Protein AF-A0A350VVY3-F1 (afdb_monomer)

Radius of gyration: 27.16 Å; Cα contacts (8 Å, |Δi|>4): 15; chains: 1; bounding box: 47×68×64 Å

Mean predicted aligned error: 19.39 Å

Structure (mmCIF, N/CA/C/O backbone):
data_AF-A0A350VVY3-F1
#
_entry.id   AF-A0A350VVY3-F1
#
loop_
_atom_site.group_PDB
_atom_site.id
_atom_site.type_symbol
_atom_site.label_atom_id
_atom_site.label_alt_id
_atom_site.label_comp_id
_atom_site.label_asym_id
_atom_site.label_entity_id
_atom_site.label_seq_id
_atom_site.pdbx_PDB_ins_code
_atom_site.Cartn_x
_atom_site.Cartn_y
_atom_site.Cartn_z
_atom_site.occupancy
_atom_site.B_iso_or_equiv
_atom_site.auth_seq_id
_atom_site.auth_comp_id
_atom_site.auth_asym_id
_atom_site.auth_atom_id
_atom_site.pdbx_PDB_model_num
ATOM 1 N N . MET A 1 1 ? 23.552 7.353 -33.504 1.00 59.16 1 MET A N 1
ATOM 2 C CA . MET A 1 1 ? 23.502 5.881 -33.344 1.00 59.16 1 MET A CA 1
ATOM 3 C C . MET A 1 1 ? 23.038 5.450 -31.947 1.00 59.16 1 MET A C 1
ATOM 5 O O . MET A 1 1 ? 22.241 4.534 -31.870 1.00 59.16 1 MET A O 1
ATOM 9 N N . ILE A 1 2 ? 23.430 6.143 -30.868 1.00 63.47 2 ILE A N 1
ATOM 10 C CA . ILE A 1 2 ? 23.087 5.789 -29.468 1.00 63.47 2 ILE A CA 1
ATOM 11 C C . ILE A 1 2 ? 21.570 5.867 -29.160 1.00 63.47 2 ILE A C 1
ATOM 13 O O . ILE A 1 2 ? 21.043 5.055 -28.408 1.00 63.47 2 ILE A O 1
ATOM 17 N N . ILE A 1 3 ? 20.842 6.795 -29.789 1.00 66.25 3 ILE A N 1
ATOM 18 C CA . ILE A 1 3 ? 19.415 7.047 -29.502 1.00 66.25 3 ILE A CA 1
ATOM 19 C C . ILE A 1 3 ? 18.493 5.942 -30.068 1.00 66.25 3 ILE A C 1
ATOM 21 O O . ILE A 1 3 ? 17.493 5.602 -29.442 1.00 66.25 3 ILE A O 1
ATOM 25 N N . CYS A 1 4 ? 18.842 5.330 -31.210 1.00 62.25 4 CYS A N 1
ATOM 26 C CA . CYS A 1 4 ? 18.047 4.239 -31.803 1.00 62.25 4 CYS A CA 1
ATOM 27 C C . CYS A 1 4 ? 18.143 2.916 -31.021 1.00 62.25 4 CYS A C 1
ATOM 29 O O . CYS A 1 4 ? 17.204 2.122 -31.053 1.00 62.25 4 CYS A O 1
ATOM 31 N N . SER A 1 5 ? 19.248 2.669 -30.311 1.00 65.12 5 SER A N 1
ATOM 32 C CA . SER A 1 5 ? 19.354 1.496 -29.433 1.00 65.12 5 SER A CA 1
ATOM 33 C C . SER A 1 5 ? 18.529 1.689 -28.161 1.00 65.12 5 SER A C 1
ATOM 35 O O . SER A 1 5 ? 17.738 0.818 -27.821 1.00 65.12 5 SER A O 1
ATOM 37 N N . ALA A 1 6 ? 18.597 2.872 -27.539 1.00 63.62 6 ALA A N 1
ATOM 38 C CA . ALA A 1 6 ? 17.863 3.161 -26.306 1.00 63.62 6 ALA A CA 1
ATOM 39 C C . ALA A 1 6 ? 16.334 3.053 -26.461 1.00 63.62 6 ALA A C 1
ATOM 41 O O . ALA A 1 6 ? 15.666 2.563 -25.557 1.00 63.62 6 ALA A O 1
ATOM 42 N N . ILE A 1 7 ? 15.770 3.470 -27.604 1.00 67.56 7 ILE A N 1
ATOM 43 C CA . ILE A 1 7 ? 14.325 3.323 -27.857 1.00 67.56 7 ILE A CA 1
ATOM 44 C C . ILE A 1 7 ? 13.917 1.852 -28.034 1.00 67.56 7 ILE A C 1
ATOM 46 O O . ILE A 1 7 ? 12.833 1.461 -27.604 1.00 67.56 7 ILE A O 1
ATOM 50 N N . SER A 1 8 ? 14.796 1.030 -28.616 1.00 71.19 8 SER A N 1
ATOM 51 C CA . SER A 1 8 ? 14.557 -0.406 -28.796 1.00 71.19 8 SER A CA 1
ATOM 52 C C . SER A 1 8 ? 14.617 -1.138 -27.452 1.00 71.19 8 SER A C 1
ATOM 54 O O . SER A 1 8 ? 13.720 -1.917 -27.138 1.00 71.19 8 SER A O 1
ATOM 56 N N . ASP A 1 9 ? 15.604 -0.808 -26.617 1.00 70.25 9 ASP A N 1
ATOM 57 C CA . ASP A 1 9 ? 15.760 -1.376 -25.274 1.00 70.25 9 ASP A CA 1
ATOM 58 C C . ASP A 1 9 ? 14.635 -0.924 -24.323 1.00 70.25 9 ASP A C 1
ATOM 60 O O . ASP A 1 9 ? 14.101 -1.719 -23.549 1.00 70.25 9 ASP A O 1
ATOM 64 N N . ALA A 1 10 ? 14.201 0.339 -24.415 1.00 74.56 10 ALA A N 1
ATOM 65 C CA . ALA A 1 10 ? 13.083 0.857 -23.625 1.00 74.56 10 ALA A CA 1
ATOM 66 C C . ALA A 1 10 ? 11.735 0.235 -24.031 1.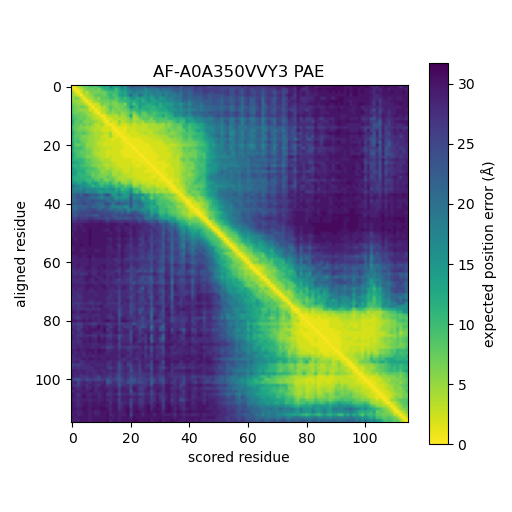00 74.56 10 ALA A C 1
ATOM 68 O O . ALA A 1 10 ? 10.898 -0.037 -23.169 1.00 74.56 10 ALA A O 1
ATOM 69 N N . GLY A 1 11 ? 11.527 -0.023 -25.327 1.00 79.31 11 GLY A N 1
ATOM 70 C CA . GLY A 1 11 ? 10.319 -0.678 -25.832 1.00 79.31 11 GLY A CA 1
ATOM 71 C C . GLY A 1 11 ? 10.165 -2.122 -25.348 1.00 79.31 11 GLY A C 1
ATOM 72 O O . GLY A 1 11 ? 9.050 -2.585 -25.120 1.00 79.31 11 GLY A O 1
ATOM 73 N N . ILE A 1 12 ? 11.272 -2.831 -25.124 1.00 81.50 12 ILE A N 1
ATOM 74 C CA . ILE A 1 12 ? 11.239 -4.212 -24.629 1.00 81.50 12 ILE A CA 1
ATOM 75 C C . ILE A 1 12 ? 10.741 -4.259 -23.177 1.00 81.50 12 ILE A C 1
ATOM 77 O O . ILE A 1 12 ? 9.879 -5.074 -22.850 1.00 81.50 12 ILE A O 1
ATOM 81 N N . ASN A 1 13 ? 11.196 -3.345 -22.318 1.00 84.25 13 ASN A N 1
ATOM 82 C CA . ASN A 1 13 ? 10.787 -3.322 -20.910 1.00 84.25 13 ASN A CA 1
ATOM 83 C C . ASN A 1 13 ? 9.295 -3.000 -20.726 1.00 84.25 13 ASN A C 1
ATOM 85 O O . ASN A 1 13 ? 8.646 -3.582 -19.858 1.00 84.25 13 ASN A O 1
ATOM 89 N N . THR A 1 14 ? 8.716 -2.131 -21.561 1.00 86.25 14 THR A N 1
ATOM 90 C CA . THR A 1 14 ? 7.278 -1.815 -21.482 1.00 86.25 14 THR A CA 1
ATOM 91 C C . THR A 1 14 ? 6.411 -2.991 -21.921 1.00 86.25 14 THR A C 1
ATOM 93 O O . THR A 1 14 ? 5.412 -3.287 -21.265 1.00 86.25 14 THR A O 1
ATOM 96 N N . VAL A 1 15 ? 6.813 -3.711 -22.972 1.00 89.75 15 VAL A N 1
ATOM 97 C CA . VAL A 1 15 ? 6.120 -4.924 -23.429 1.00 89.75 15 VAL A CA 1
ATOM 98 C C . VAL A 1 15 ? 6.204 -6.030 -22.378 1.00 89.75 15 VAL A C 1
ATOM 100 O O . VAL A 1 15 ? 5.206 -6.705 -22.135 1.00 89.75 15 VAL A O 1
ATOM 103 N N . ILE A 1 16 ? 7.348 -6.182 -21.701 1.00 90.19 16 ILE A N 1
ATOM 104 C CA . ILE A 1 16 ? 7.502 -7.141 -20.598 1.00 90.19 16 ILE A CA 1
ATOM 105 C C . ILE A 1 16 ? 6.549 -6.793 -19.451 1.00 90.19 16 ILE A C 1
ATOM 107 O O . ILE A 1 16 ? 5.801 -7.661 -19.005 1.00 90.19 16 ILE A O 1
ATOM 111 N N . CYS A 1 17 ? 6.510 -5.534 -19.000 1.00 87.94 17 CYS A N 1
ATOM 112 C CA . CYS A 1 17 ? 5.590 -5.120 -17.938 1.00 87.94 17 CYS A CA 1
ATOM 113 C C . CYS A 1 17 ? 4.121 -5.315 -18.343 1.00 87.94 17 CYS A C 1
ATOM 115 O O . CYS A 1 17 ? 3.325 -5.807 -17.544 1.00 87.94 17 CYS A O 1
ATOM 117 N N . LEU A 1 18 ? 3.768 -5.001 -19.591 1.00 92.00 18 LEU A N 1
ATOM 118 C CA . LEU A 1 18 ? 2.416 -5.195 -20.112 1.00 92.00 18 LEU A CA 1
ATOM 119 C C . LEU A 1 18 ? 2.037 -6.683 -20.161 1.00 92.00 18 LEU A C 1
ATOM 121 O O . LEU A 1 18 ? 0.935 -7.045 -19.755 1.00 92.00 18 LEU A O 1
ATOM 125 N N . ALA A 1 19 ? 2.957 -7.553 -20.580 1.00 93.56 19 ALA A N 1
ATOM 126 C CA . ALA A 1 19 ? 2.746 -8.997 -20.606 1.00 93.56 19 ALA A CA 1
ATOM 127 C C . ALA A 1 19 ? 2.614 -9.593 -19.196 1.00 93.56 19 ALA A C 1
ATOM 129 O O . ALA A 1 19 ? 1.725 -10.410 -18.960 1.00 93.56 19 ALA A O 1
ATOM 130 N N . VAL A 1 20 ? 3.454 -9.165 -18.247 1.00 95.31 20 VAL A N 1
ATOM 131 C CA . VAL A 1 20 ? 3.413 -9.646 -16.856 1.00 95.31 20 VAL A CA 1
ATOM 132 C C . VAL A 1 20 ? 2.105 -9.243 -16.180 1.00 95.31 20 VAL A C 1
ATOM 134 O O . VAL A 1 20 ? 1.456 -10.091 -15.575 1.00 95.31 20 VAL A O 1
ATOM 137 N N . VAL A 1 21 ? 1.664 -7.990 -16.324 1.00 94.38 21 VAL A N 1
ATOM 138 C CA . VAL A 1 21 ? 0.379 -7.544 -15.761 1.00 94.38 21 VAL A CA 1
ATOM 139 C C . VAL A 1 21 ? -0.781 -8.329 -16.381 1.00 94.38 21 VAL A C 1
ATOM 141 O O . VAL A 1 21 ? -1.655 -8.800 -15.655 1.00 94.38 21 VAL A O 1
ATOM 144 N N . PHE A 1 22 ? -0.768 -8.553 -17.699 1.00 96.19 22 PHE A N 1
ATOM 145 C CA . PHE A 1 22 ? -1.800 -9.347 -18.371 1.00 96.19 22 PHE A CA 1
ATOM 146 C C . PHE A 1 22 ? -1.825 -10.804 -17.874 1.00 96.19 22 PHE A C 1
ATOM 148 O O . PHE A 1 22 ? -2.896 -11.350 -17.606 1.00 96.19 22 PHE A O 1
ATOM 155 N N . ALA A 1 23 ? -0.654 -11.418 -17.673 1.00 95.38 23 ALA A N 1
ATOM 156 C CA . ALA A 1 23 ? -0.530 -12.764 -17.118 1.00 95.38 23 ALA A CA 1
ATOM 157 C C . ALA A 1 23 ? -1.053 -12.851 -15.674 1.00 95.38 23 ALA A C 1
ATOM 159 O O . ALA A 1 23 ? -1.788 -13.783 -15.345 1.00 95.38 23 ALA A O 1
ATOM 160 N N . VAL A 1 24 ? -0.733 -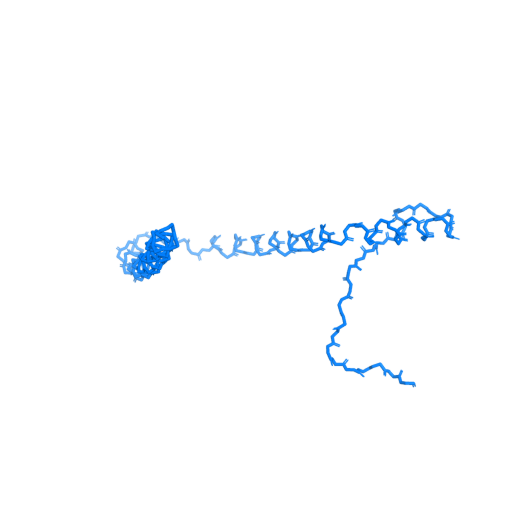11.868 -14.826 1.00 96.75 24 VAL A N 1
ATOM 161 C CA . VAL A 1 24 ? -1.214 -11.806 -13.436 1.00 96.75 24 VAL A CA 1
ATOM 162 C C . VAL A 1 24 ? -2.737 -11.661 -13.385 1.00 96.75 24 VAL A C 1
ATOM 164 O O . VAL A 1 24 ? -3.385 -12.366 -12.615 1.00 96.75 24 VAL A O 1
ATOM 167 N N . LEU A 1 25 ? -3.340 -10.823 -14.233 1.00 96.12 25 LEU A N 1
ATOM 168 C CA . LEU A 1 25 ? -4.799 -10.666 -14.285 1.00 96.12 25 LEU A CA 1
ATOM 169 C C . LEU A 1 25 ? -5.512 -11.958 -14.710 1.00 96.12 25 LEU A C 1
ATOM 171 O O . LEU A 1 25 ? -6.514 -12.341 -14.101 1.00 96.12 25 LEU A O 1
ATOM 175 N N . ILE A 1 26 ? -4.978 -12.665 -15.712 1.00 95.31 26 ILE A N 1
ATOM 176 C CA . ILE A 1 26 ? -5.493 -13.979 -16.126 1.00 95.31 26 ILE A CA 1
ATOM 177 C C . ILE A 1 26 ? -5.366 -14.987 -14.980 1.00 95.31 26 ILE A C 1
ATOM 179 O O . ILE A 1 26 ? -6.311 -15.727 -14.702 1.0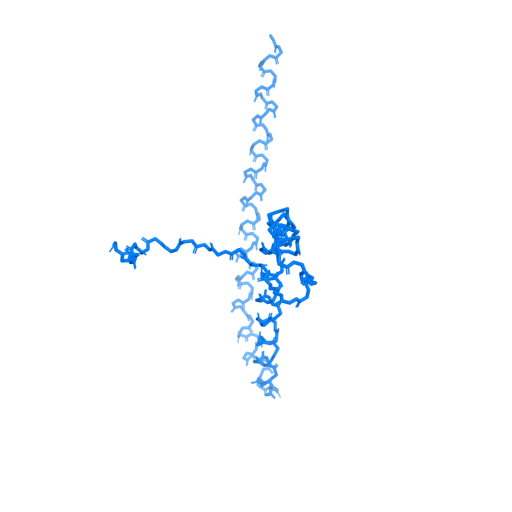0 95.31 26 ILE A O 1
ATOM 183 N N . PHE A 1 27 ? -4.228 -14.998 -14.284 1.00 96.00 27 PHE A N 1
ATOM 184 C CA . PHE A 1 27 ? -3.988 -15.897 -13.159 1.00 96.00 27 PHE A CA 1
ATOM 185 C C . PHE A 1 27 ? -4.955 -15.640 -11.995 1.00 96.00 27 PHE A C 1
ATOM 187 O O . PHE A 1 27 ? -5.562 -16.579 -11.485 1.00 96.00 27 PHE A O 1
ATOM 194 N N . ILE A 1 28 ? -5.183 -14.377 -11.624 1.00 94.25 28 ILE A N 1
ATOM 195 C CA . ILE A 1 28 ? -6.150 -14.003 -10.580 1.00 94.25 28 ILE A CA 1
ATOM 196 C C . IL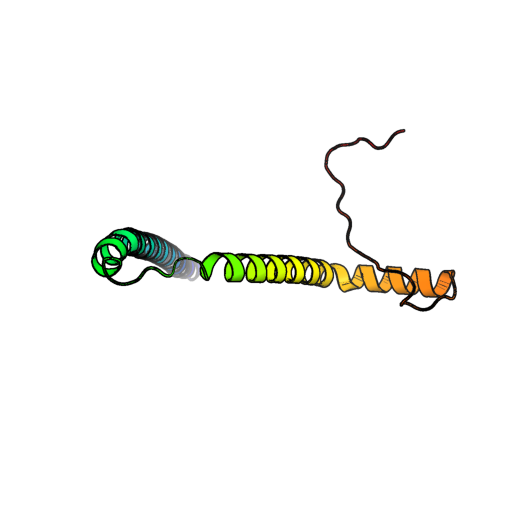E A 1 28 ? -7.574 -14.400 -10.993 1.00 94.25 28 ILE A C 1
ATOM 198 O O . ILE A 1 28 ? -8.307 -14.987 -10.196 1.00 94.25 28 ILE A O 1
ATOM 202 N N . SER A 1 29 ? -7.961 -14.159 -12.251 1.00 92.75 29 SER A N 1
ATOM 203 C CA . SER A 1 29 ? -9.260 -14.594 -12.782 1.00 92.75 29 SER A CA 1
ATOM 204 C C . SER A 1 29 ? -9.433 -16.118 -12.704 1.00 92.75 29 SER A C 1
ATOM 206 O O . SER A 1 29 ? -10.490 -16.617 -12.307 1.00 92.75 29 SER A O 1
ATOM 208 N N . PHE A 1 30 ? -8.371 -16.870 -13.002 1.00 92.94 30 PHE A N 1
ATOM 209 C CA . PHE A 1 30 ? -8.355 -18.324 -12.887 1.00 92.94 30 PHE A CA 1
ATOM 210 C C . PHE A 1 30 ? -8.492 -18.802 -11.432 1.00 92.94 30 PHE A C 1
ATOM 212 O O . PHE A 1 30 ? -9.294 -19.699 -11.166 1.00 92.94 30 PHE A O 1
ATOM 219 N N . LEU A 1 31 ? -7.790 -18.180 -10.477 1.00 90.06 31 LEU A N 1
ATOM 220 C CA . LEU A 1 31 ? -7.907 -18.511 -9.050 1.00 90.06 31 LEU A CA 1
ATOM 221 C C . LEU A 1 31 ? -9.331 -18.297 -8.517 1.00 90.06 31 LEU A C 1
ATOM 223 O O . LEU A 1 31 ? -9.878 -19.170 -7.842 1.00 90.06 31 LEU A O 1
ATOM 227 N N . ILE A 1 32 ? -9.974 -17.182 -8.876 1.00 88.00 32 ILE A N 1
ATOM 228 C CA . ILE A 1 32 ? -11.370 -16.914 -8.491 1.00 88.00 32 ILE A CA 1
ATOM 229 C C . ILE A 1 32 ? -12.316 -17.949 -9.128 1.00 88.00 32 ILE A C 1
ATOM 231 O O . ILE A 1 32 ? -13.277 -18.399 -8.499 1.00 88.00 32 ILE A O 1
ATOM 235 N N . SER A 1 33 ? -12.030 -18.397 -10.355 1.00 85.19 33 SER A N 1
ATOM 236 C CA . SER A 1 33 ? -12.785 -19.473 -11.008 1.00 85.19 33 SER A CA 1
ATOM 237 C C . SER A 1 33 ? -12.661 -20.808 -10.261 1.00 85.19 33 SER A C 1
ATOM 239 O O . SER A 1 33 ? -13.651 -21.528 -10.151 1.00 85.19 33 SER A O 1
ATOM 241 N N . LEU A 1 34 ? -11.500 -21.120 -9.671 1.00 82.75 34 LEU A N 1
ATOM 242 C CA . LEU A 1 34 ? -11.332 -22.275 -8.776 1.00 82.75 34 LEU A CA 1
ATOM 243 C C . LEU A 1 34 ? -12.169 -22.134 -7.498 1.00 82.75 34 LEU A C 1
ATOM 245 O O . LEU A 1 34 ? -12.813 -23.098 -7.082 1.00 82.75 34 LEU A O 1
ATOM 249 N N . PHE A 1 35 ? -12.243 -20.933 -6.918 1.00 77.69 35 PHE A N 1
ATOM 250 C CA . PHE A 1 35 ? -13.101 -20.669 -5.760 1.00 77.69 35 PHE A CA 1
ATOM 251 C C . PHE A 1 35 ? -14.593 -20.862 -6.051 1.00 77.69 35 PHE A C 1
ATOM 253 O O . PHE A 1 35 ? -15.326 -21.339 -5.191 1.00 77.69 35 PHE A O 1
ATOM 260 N N . LYS A 1 36 ? -15.048 -20.640 -7.288 1.00 71.06 36 LYS A N 1
ATOM 261 C CA . LYS A 1 36 ? -16.412 -21.003 -7.720 1.00 71.06 36 LYS A CA 1
ATOM 262 C C . LYS A 1 36 ? -16.684 -22.519 -7.686 1.00 71.06 36 LYS A C 1
ATOM 264 O O . LYS A 1 36 ? -17.848 -22.927 -7.660 1.00 71.06 36 LYS A O 1
ATOM 269 N N . TYR A 1 37 ? -15.657 -23.368 -7.655 1.00 69.12 37 TYR A N 1
ATOM 270 C CA . TYR A 1 37 ? -15.817 -24.811 -7.449 1.00 69.12 37 TYR A CA 1
ATOM 271 C C . TYR A 1 37 ? -15.786 -25.225 -5.969 1.00 69.12 37 TYR A C 1
ATOM 273 O O . TYR A 1 37 ? -16.238 -26.329 -5.668 1.00 69.12 37 TYR A O 1
ATOM 281 N N . ILE A 1 38 ? -15.379 -24.347 -5.040 1.00 67.56 38 ILE A N 1
ATOM 282 C CA . ILE A 1 38 ? -15.491 -24.592 -3.591 1.00 67.56 38 ILE A CA 1
ATOM 283 C C . ILE A 1 38 ? -16.934 -24.893 -3.160 1.00 67.56 38 ILE A C 1
ATOM 285 O O . ILE A 1 38 ? -17.108 -25.932 -2.537 1.00 67.56 38 ILE A O 1
ATOM 289 N N . PRO A 1 39 ? -17.992 -24.138 -3.529 1.00 65.31 39 PRO A N 1
ATOM 290 C CA . PRO A 1 39 ? -19.356 -24.468 -3.096 1.00 65.31 39 PRO A CA 1
ATOM 291 C C . PRO A 1 39 ? -19.856 -25.820 -3.636 1.00 65.31 39 PRO A C 1
ATOM 293 O O . PRO A 1 39 ? -20.735 -26.441 -3.044 1.00 65.31 39 PRO A O 1
ATOM 296 N N . LYS A 1 40 ? -19.291 -26.318 -4.747 1.00 61.31 40 LYS A N 1
ATOM 297 C CA . LYS A 1 40 ? -19.606 -27.656 -5.278 1.00 61.31 40 LYS A CA 1
ATOM 298 C C . LYS A 1 40 ? -18.857 -28.765 -4.537 1.00 61.31 40 LYS A C 1
ATOM 300 O O . LYS A 1 40 ? -19.411 -29.844 -4.350 1.00 61.31 40 LYS A O 1
ATOM 305 N N . LEU A 1 41 ? -17.623 -28.499 -4.113 1.00 59.78 41 LEU A N 1
ATOM 306 C CA . LEU A 1 41 ? -16.835 -29.401 -3.271 1.00 59.78 41 LEU A CA 1
ATOM 307 C C . LEU A 1 41 ? -17.376 -29.429 -1.835 1.00 59.78 41 LEU A C 1
ATOM 309 O O . LEU A 1 41 ? -17.471 -30.496 -1.241 1.00 59.78 41 LEU A O 1
ATOM 313 N N . GLU A 1 42 ? -17.820 -28.288 -1.318 1.00 59.66 42 GLU A N 1
ATOM 314 C CA . GLU A 1 42 ? -18.504 -28.151 -0.037 1.00 59.66 42 GLU A CA 1
ATOM 315 C C . GLU A 1 42 ? -19.861 -28.854 -0.075 1.00 59.66 42 GLU A C 1
ATOM 317 O O . GLU A 1 42 ? -20.122 -29.669 0.783 1.00 59.66 42 GLU A O 1
ATOM 322 N N . ALA A 1 43 ? -20.698 -28.706 -1.105 1.00 60.28 43 ALA A N 1
ATOM 323 C CA . ALA A 1 43 ? -21.934 -29.501 -1.192 1.00 60.28 43 ALA A CA 1
ATOM 324 C C . ALA A 1 43 ? -21.683 -31.027 -1.274 1.00 60.28 43 ALA A C 1
ATOM 326 O O . ALA A 1 43 ? -22.516 -31.822 -0.829 1.00 60.28 43 ALA A O 1
ATOM 327 N N . ALA A 1 44 ? -20.538 -31.448 -1.822 1.00 59.50 44 ALA A N 1
ATOM 328 C CA . ALA A 1 44 ? -20.127 -32.851 -1.868 1.00 59.50 44 ALA A CA 1
ATOM 329 C C . ALA A 1 44 ? -19.519 -33.358 -0.539 1.00 59.50 44 ALA A C 1
ATOM 331 O O . ALA A 1 44 ? -19.669 -34.540 -0.228 1.00 59.50 44 ALA A O 1
ATOM 332 N N . LEU A 1 45 ? -18.886 -32.488 0.260 1.00 56.94 45 LEU A N 1
ATOM 333 C CA . LEU A 1 45 ? -18.258 -32.814 1.554 1.00 56.94 45 LEU A CA 1
ATOM 334 C C . LEU A 1 45 ? -19.145 -32.506 2.781 1.00 56.94 45 LEU A C 1
ATOM 336 O O . LEU A 1 45 ? -19.114 -33.240 3.764 1.00 56.94 45 LEU A O 1
ATOM 340 N N . SER A 1 46 ? -20.012 -31.499 2.711 1.00 52.81 46 SER A N 1
ATOM 341 C CA . SER A 1 46 ? -20.948 -31.037 3.753 1.00 52.81 46 SER A CA 1
ATOM 342 C C . SER A 1 46 ? -22.194 -31.904 3.895 1.00 52.81 46 SER A C 1
ATOM 344 O O . SER A 1 46 ? -23.020 -31.658 4.770 1.00 52.81 46 SER A O 1
ATOM 346 N N . LYS A 1 47 ? -22.301 -33.008 3.143 1.00 53.75 47 LYS A N 1
ATOM 347 C CA . LYS A 1 47 ? -23.100 -34.144 3.627 1.00 53.75 47 LYS A CA 1
ATOM 348 C C . LYS A 1 47 ? -22.542 -34.730 4.931 1.00 53.75 47 LYS A C 1
ATOM 350 O O . LYS A 1 47 ? -23.221 -35.568 5.519 1.00 53.75 47 LYS A O 1
ATOM 355 N N . LYS A 1 48 ? -21.349 -34.314 5.385 1.00 54.59 48 LYS A N 1
ATOM 356 C CA . LYS A 1 48 ? -20.734 -34.838 6.602 1.00 54.59 48 LYS A CA 1
ATOM 357 C C . LYS A 1 48 ? -20.601 -33.878 7.781 1.00 54.59 48 LYS A C 1
ATOM 359 O O . LYS A 1 48 ? -20.763 -34.371 8.885 1.00 54.59 48 LYS A O 1
ATOM 364 N N . ASP A 1 49 ? -20.422 -32.565 7.623 1.00 51.44 49 ASP A N 1
ATOM 365 C CA . ASP A 1 49 ? -20.138 -31.724 8.799 1.00 51.44 49 ASP A CA 1
ATOM 366 C C . ASP A 1 49 ? -20.788 -30.331 8.747 1.00 51.44 49 ASP A C 1
ATOM 368 O O . ASP A 1 49 ? -20.355 -29.426 8.038 1.00 51.44 49 ASP A O 1
ATOM 372 N N . LYS A 1 50 ? -21.837 -30.156 9.563 1.00 52.59 50 LYS A N 1
ATOM 373 C CA . LYS A 1 50 ? -22.366 -28.853 9.992 1.00 52.59 50 LYS A CA 1
ATOM 374 C C . LYS A 1 50 ? -21.341 -28.184 10.913 1.00 52.59 50 LYS A C 1
ATOM 376 O O . LYS A 1 50 ? -21.219 -28.597 12.064 1.00 52.59 50 LYS A O 1
ATOM 381 N N . LYS A 1 51 ? -20.669 -27.120 10.468 1.00 52.97 51 LYS A N 1
ATOM 382 C CA . LYS A 1 51 ? -19.992 -26.183 11.386 1.00 52.97 51 LYS A CA 1
ATOM 383 C C . LYS A 1 51 ? -19.810 -24.792 10.775 1.00 52.97 51 LYS A C 1
ATOM 385 O O . LYS A 1 51 ? -18.706 -24.261 10.707 1.00 52.97 51 LYS A O 1
ATOM 390 N N . THR A 1 52 ? -20.915 -24.187 10.363 1.00 52.88 52 THR A N 1
ATOM 391 C CA . THR A 1 52 ? -20.958 -22.813 9.844 1.00 52.88 52 THR A CA 1
ATOM 392 C C . THR A 1 52 ? -21.484 -21.865 10.922 1.00 52.88 52 THR A C 1
ATOM 394 O O . THR A 1 52 ? -22.517 -21.247 10.744 1.00 52.88 52 THR A O 1
ATOM 397 N N . GLU A 1 53 ? -20.819 -21.792 12.077 1.00 51.22 53 GLU A N 1
ATOM 398 C CA . GLU A 1 53 ? -21.118 -20.761 13.098 1.00 51.22 53 GLU A CA 1
ATOM 399 C C . GLU A 1 53 ? -19.854 -20.089 13.668 1.00 51.22 53 GLU A C 1
ATOM 401 O O . GLU A 1 53 ? -19.950 -19.092 14.372 1.00 51.22 53 GLU A O 1
ATOM 406 N N . LEU A 1 54 ? -18.640 -20.554 13.326 1.00 50.28 54 LEU A N 1
ATOM 407 C CA . LEU A 1 54 ? -17.394 -19.912 13.787 1.00 50.28 54 LEU A CA 1
ATOM 408 C C . LEU A 1 54 ? -16.849 -18.820 12.850 1.00 50.28 54 LEU A C 1
ATOM 410 O O . LEU A 1 54 ? -15.965 -18.069 13.254 1.00 50.28 54 LEU A O 1
ATOM 414 N N . ALA A 1 55 ? -17.341 -18.721 11.612 1.00 53.53 55 ALA A N 1
AT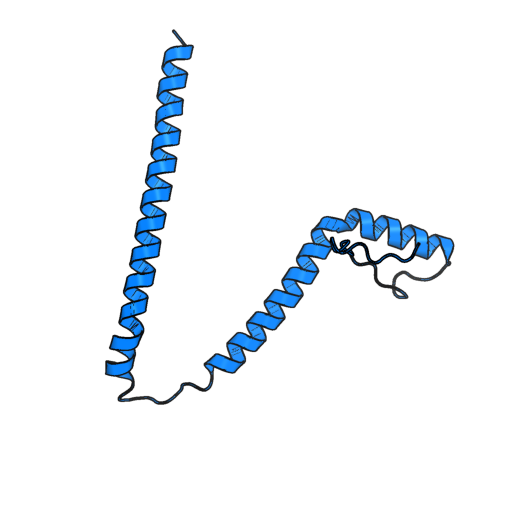OM 415 C CA . ALA A 1 55 ? -16.797 -17.788 10.621 1.00 53.53 55 ALA A CA 1
ATOM 416 C C . ALA A 1 55 ? -17.243 -16.333 10.850 1.00 53.53 55 ALA A C 1
ATOM 418 O O . ALA A 1 55 ? -16.494 -15.412 10.544 1.00 53.53 55 ALA A O 1
ATOM 419 N N . GLU A 1 56 ? -18.423 -16.112 11.431 1.00 53.50 56 GLU A N 1
ATOM 420 C CA . GLU A 1 56 ? -18.971 -14.764 11.624 1.00 53.50 56 GLU A CA 1
ATOM 421 C C . GLU A 1 56 ? -18.208 -13.975 12.702 1.00 53.50 56 GLU A C 1
ATOM 423 O O . GLU A 1 56 ? -17.907 -12.798 12.524 1.00 53.50 56 GLU A O 1
ATOM 428 N N . ASN A 1 57 ? -17.777 -14.642 13.779 1.00 50.78 57 ASN A N 1
ATOM 429 C CA . ASN A 1 57 ? -17.052 -13.991 14.876 1.00 50.78 57 ASN A CA 1
ATOM 430 C C . ASN A 1 57 ? -15.611 -13.586 14.493 1.00 50.78 57 ASN A C 1
ATOM 432 O O . ASN A 1 57 ? -15.101 -12.571 14.962 1.00 50.78 57 ASN A O 1
ATOM 436 N N . ALA A 1 58 ? -14.960 -14.346 13.605 1.00 53.62 58 ALA A N 1
ATOM 437 C CA . ALA A 1 58 ? -13.619 -14.023 13.117 1.00 53.62 58 ALA A CA 1
ATOM 438 C C . ALA A 1 58 ? -13.625 -12.809 12.175 1.00 53.62 58 ALA A C 1
ATOM 440 O O . ALA A 1 58 ? -12.733 -11.969 12.261 1.00 53.62 58 ALA A O 1
ATOM 441 N N . VAL A 1 59 ? -14.653 -12.683 11.327 1.00 56.56 59 VAL A N 1
ATOM 442 C CA . VAL A 1 59 ? -14.797 -11.547 10.404 1.00 56.56 59 VAL A CA 1
ATOM 443 C C . VAL A 1 59 ? -14.989 -10.242 11.179 1.00 56.56 59 VAL A C 1
ATOM 445 O O . VAL A 1 59 ? -14.304 -9.266 10.887 1.00 56.56 59 VAL A O 1
ATOM 448 N N . VAL A 1 60 ? -15.819 -10.236 12.227 1.00 56.91 60 VAL A N 1
ATOM 449 C CA . VAL A 1 60 ? -16.046 -9.040 13.060 1.00 56.91 60 VAL A CA 1
ATOM 450 C C . VAL A 1 60 ? -14.760 -8.571 13.752 1.00 56.91 60 VAL A C 1
ATOM 452 O O . VAL A 1 60 ? -14.452 -7.385 13.704 1.00 56.91 60 VAL A O 1
ATOM 455 N N . ASN A 1 61 ? -13.962 -9.490 14.310 1.00 59.09 61 ASN A N 1
ATOM 456 C CA . ASN A 1 61 ? -12.690 -9.141 14.955 1.00 59.09 61 ASN A CA 1
ATOM 457 C C . ASN A 1 61 ? -11.647 -8.609 13.952 1.00 59.09 61 ASN A C 1
ATOM 459 O O . ASN A 1 61 ? -10.910 -7.668 14.242 1.00 59.09 61 ASN A O 1
ATOM 463 N N . THR A 1 62 ? -11.605 -9.176 12.740 1.00 55.59 62 THR A N 1
ATOM 464 C CA . THR A 1 62 ? -10.711 -8.672 11.689 1.00 55.59 62 THR A CA 1
ATOM 465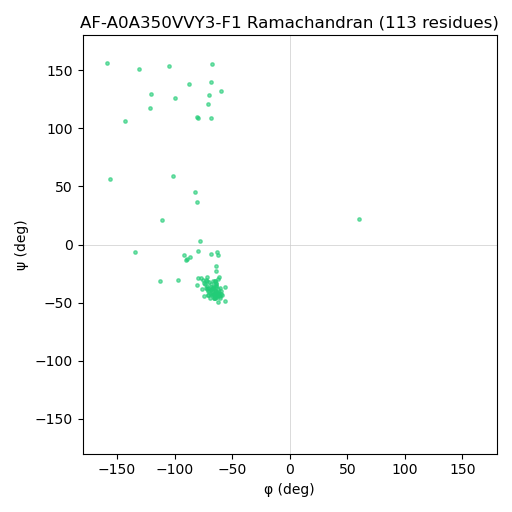 C C . THR A 1 62 ? -11.127 -7.294 11.188 1.00 55.59 62 THR A C 1
ATOM 467 O O . THR A 1 62 ? -10.257 -6.455 11.001 1.00 55.59 62 THR A O 1
ATOM 470 N N . VAL A 1 63 ? -12.428 -7.021 11.039 1.00 59.88 63 VAL A N 1
ATOM 471 C CA . VAL A 1 63 ? -12.928 -5.703 10.616 1.00 59.88 63 VAL A CA 1
ATOM 472 C C . VAL A 1 63 ? -12.593 -4.641 11.662 1.00 59.88 63 VAL A C 1
ATOM 474 O O . VAL A 1 63 ? -12.031 -3.614 11.300 1.00 59.88 63 VAL A O 1
ATOM 477 N N . SER A 1 64 ? -12.792 -4.921 12.955 1.00 58.97 64 SER A N 1
ATOM 478 C CA . SER A 1 64 ? -12.398 -3.986 14.019 1.00 58.97 64 SER A CA 1
ATOM 479 C C . SER A 1 64 ? -10.886 -3.746 14.089 1.00 58.97 64 SER A C 1
ATOM 481 O O . SER A 1 64 ? -10.450 -2.645 14.402 1.00 58.97 64 SER A O 1
ATOM 483 N N . GLN A 1 65 ? -10.064 -4.755 13.785 1.00 59.00 65 GLN A N 1
ATOM 484 C CA . GLN A 1 65 ? -8.607 -4.602 13.783 1.00 59.00 65 GLN A CA 1
ATOM 485 C C . GLN A 1 65 ? -8.103 -3.832 12.550 1.00 59.00 65 GLN A C 1
ATOM 487 O O . GLN A 1 65 ? 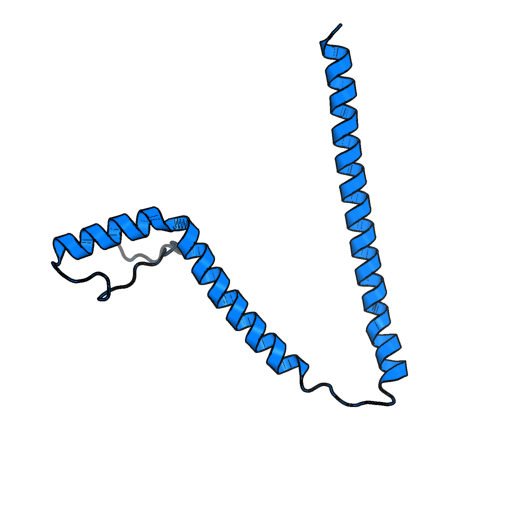-7.085 -3.148 12.634 1.00 59.00 65 GLN A O 1
ATOM 492 N N . ILE A 1 66 ? -8.802 -3.934 11.417 1.00 59.56 66 ILE A N 1
ATOM 493 C CA . ILE A 1 66 ? -8.506 -3.165 10.202 1.00 59.56 66 ILE A CA 1
ATOM 494 C C . ILE A 1 66 ? -8.876 -1.693 10.410 1.00 59.56 66 ILE A C 1
ATOM 496 O O . ILE A 1 66 ? -8.064 -0.833 10.104 1.00 59.56 66 ILE A O 1
ATOM 500 N N . GLU A 1 67 ? -10.032 -1.410 11.011 1.00 57.59 67 GLU A N 1
ATOM 501 C CA . GLU A 1 67 ? -10.509 -0.045 11.280 1.00 57.59 67 GLU A CA 1
ATOM 502 C C . GLU A 1 67 ? -9.591 0.699 12.273 1.00 57.59 67 GLU A C 1
ATOM 504 O O . GLU A 1 67 ? -9.229 1.851 12.051 1.00 57.59 67 GLU A O 1
ATOM 509 N N . VAL A 1 68 ? -9.098 0.010 13.312 1.00 59.06 68 VAL A N 1
ATOM 510 C CA . VAL A 1 68 ? -8.094 0.564 14.246 1.00 59.06 68 VAL A CA 1
ATOM 511 C C . VAL A 1 68 ? -6.741 0.798 13.568 1.00 59.06 68 VAL A C 1
ATOM 513 O O . VAL A 1 68 ? -6.064 1.779 13.866 1.00 59.06 68 VAL A O 1
ATOM 516 N N . LYS A 1 69 ? -6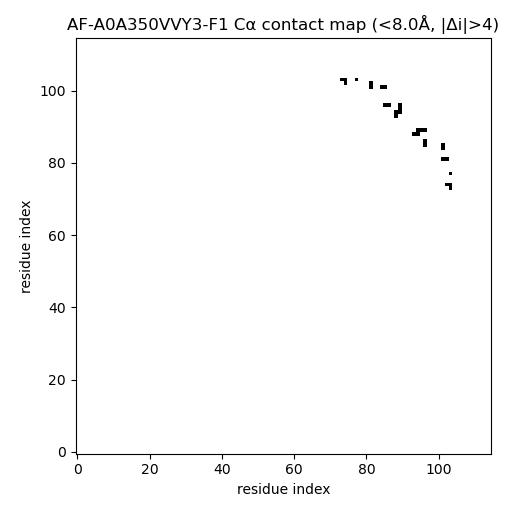.335 -0.088 12.652 1.00 58.12 69 LYS A N 1
ATOM 517 C CA . LYS A 1 69 ? -5.068 0.053 11.929 1.00 58.12 69 LYS A CA 1
ATOM 518 C C . LYS A 1 69 ? -5.116 1.181 10.897 1.00 58.12 69 LYS A C 1
ATOM 520 O O . LYS A 1 69 ? -4.120 1.871 10.733 1.00 58.12 69 LYS A O 1
ATOM 525 N N . GLU A 1 70 ? -6.255 1.384 10.243 1.00 58.06 70 GLU A N 1
ATOM 526 C CA . GLU A 1 70 ? -6.469 2.484 9.298 1.00 58.06 70 GLU A CA 1
ATOM 527 C C . GLU A 1 70 ? -6.492 3.846 10.020 1.00 58.06 70 GLU A C 1
ATOM 529 O O . GLU A 1 70 ? -5.867 4.790 9.542 1.00 58.06 70 GLU A O 1
ATOM 534 N N . GLU A 1 71 ? -7.083 3.936 11.225 1.00 58.88 71 GLU A N 1
ATOM 535 C CA . GLU A 1 71 ? -6.968 5.139 12.075 1.00 58.88 71 GLU A CA 1
ATOM 536 C C . GLU A 1 71 ? -5.513 5.433 12.499 1.00 58.88 71 GLU A C 1
ATOM 538 O O . GLU A 1 71 ? -5.108 6.595 12.569 1.00 58.88 71 GLU A O 1
ATOM 543 N N . GLU A 1 72 ? -4.715 4.402 12.792 1.00 58.62 72 GLU A N 1
ATOM 544 C CA . GLU A 1 72 ? -3.303 4.559 13.171 1.00 58.62 72 GLU A CA 1
ATOM 545 C C . GLU A 1 72 ? -2.418 4.936 11.966 1.00 58.62 72 GLU A C 1
ATOM 547 O O . GLU A 1 72 ? -1.483 5.729 12.104 1.00 58.62 72 GLU A O 1
ATOM 552 N N . GLU A 1 73 ? -2.743 4.432 10.773 1.00 58.06 73 GLU A N 1
ATOM 553 C CA . GLU A 1 73 ? -2.044 4.735 9.519 1.00 58.06 73 GLU A CA 1
ATOM 554 C C . GLU A 1 73 ? -2.328 6.179 9.052 1.00 58.06 73 GLU A C 1
ATOM 556 O O . GLU A 1 73 ? -1.384 6.892 8.713 1.00 58.06 73 GLU A O 1
ATOM 561 N N . GLU A 1 74 ? -3.564 6.689 9.173 1.00 59.47 74 GLU A N 1
ATOM 562 C CA . GLU A 1 74 ? -3.878 8.105 8.877 1.00 59.47 74 GLU A CA 1
ATOM 563 C C . GLU A 1 74 ? -3.209 9.075 9.873 1.00 59.47 74 GLU A C 1
ATOM 565 O O . GLU A 1 74 ? -2.808 10.181 9.505 1.00 59.47 74 GLU A O 1
ATOM 570 N N . LEU A 1 75 ? -3.021 8.662 11.134 1.00 59.47 75 LEU A N 1
ATOM 571 C CA . LEU A 1 75 ? -2.267 9.453 12.115 1.00 59.47 75 LEU A CA 1
ATOM 572 C C . LEU A 1 75 ? -0.767 9.468 11.782 1.00 59.47 75 LEU A C 1
ATOM 574 O O . LEU A 1 75 ? -0.103 10.479 12.017 1.00 59.47 75 LEU A O 1
ATOM 578 N N . SER A 1 76 ? -0.239 8.382 11.203 1.00 60.66 76 SER A N 1
ATOM 579 C CA . SER A 1 76 ? 1.175 8.276 10.829 1.00 60.66 76 SER A CA 1
ATOM 580 C C . SER A 1 76 ? 1.591 9.257 9.725 1.00 60.66 76 SER A C 1
ATOM 582 O O . SER A 1 76 ? 2.712 9.770 9.761 1.00 60.66 76 SER A O 1
ATOM 584 N N . ASP A 1 77 ? 0.674 9.596 8.816 1.00 72.94 77 ASP A N 1
ATOM 585 C CA . ASP A 1 77 ? 0.938 10.506 7.696 1.00 72.94 77 ASP A CA 1
ATOM 586 C C . ASP A 1 77 ? 1.081 11.978 8.134 1.00 72.94 77 ASP A C 1
ATOM 588 O O . ASP A 1 77 ? 1.853 12.731 7.538 1.00 72.94 77 ASP A O 1
ATOM 592 N N . ASP A 1 78 ? 0.393 12.390 9.207 1.00 85.56 78 ASP A N 1
ATOM 593 C CA . ASP A 1 78 ? 0.320 13.786 9.674 1.00 85.56 78 ASP A CA 1
ATOM 594 C C . ASP A 1 78 ? 1.056 14.025 11.022 1.00 85.56 78 ASP A C 1
ATOM 596 O O . ASP A 1 78 ? 0.797 15.012 11.724 1.00 85.56 78 ASP A O 1
ATOM 600 N N . LEU A 1 79 ? 2.005 13.157 11.405 1.00 86.38 79 LEU A N 1
ATOM 601 C CA . LEU A 1 79 ? 2.717 13.231 12.699 1.00 86.38 79 LEU A CA 1
ATOM 602 C C . LEU A 1 79 ? 3.428 14.571 12.948 1.00 86.38 79 LEU A C 1
ATOM 604 O O . LEU A 1 79 ? 3.445 15.063 14.080 1.00 86.38 79 LEU A O 1
ATOM 608 N N . GLU A 1 80 ? 3.994 15.187 11.908 1.00 89.19 80 GLU A N 1
ATOM 609 C CA . GLU A 1 80 ? 4.655 16.494 12.017 1.00 89.19 80 GLU A CA 1
ATOM 610 C C . GLU A 1 80 ? 3.663 17.596 12.422 1.00 89.19 80 GLU A C 1
ATOM 612 O O . GLU A 1 80 ? 3.948 18.409 13.307 1.00 89.19 80 GLU A O 1
ATOM 617 N N . LEU A 1 81 ? 2.467 17.595 11.824 1.00 88.88 81 LEU A N 1
ATOM 618 C CA . LEU A 1 81 ? 1.408 18.555 12.138 1.00 88.88 81 LEU A CA 1
ATOM 619 C C . LEU A 1 81 ? 0.876 18.335 13.558 1.00 88.88 81 LEU A C 1
ATOM 621 O O . LEU A 1 81 ? 0.725 19.295 14.319 1.00 88.88 81 LEU A O 1
ATOM 625 N N . VAL A 1 82 ? 0.657 17.075 13.944 1.00 89.25 82 VAL A N 1
ATOM 626 C CA . VAL A 1 82 ? 0.234 16.695 15.299 1.00 89.25 82 VAL A CA 1
ATOM 627 C C . VAL A 1 82 ? 1.243 17.169 16.350 1.00 89.25 82 VAL A C 1
ATOM 629 O O . VAL A 1 82 ? 0.835 17.734 17.369 1.00 89.25 82 VAL A O 1
ATOM 632 N N . ALA A 1 83 ? 2.548 17.007 16.107 1.00 90.12 83 ALA A N 1
ATOM 633 C CA . ALA A 1 83 ? 3.600 17.405 17.042 1.00 90.12 83 ALA A CA 1
ATOM 634 C C . ALA A 1 83 ? 3.649 18.926 17.258 1.00 90.12 83 ALA A C 1
ATOM 636 O O . ALA A 1 83 ? 3.692 19.384 18.403 1.00 90.12 83 ALA A O 1
ATOM 637 N N . VAL A 1 84 ? 3.593 19.720 16.182 1.00 92.31 84 VAL A N 1
ATOM 638 C CA . VAL A 1 84 ? 3.624 21.191 16.266 1.00 92.31 84 VAL A CA 1
ATOM 639 C C . VAL A 1 84 ? 2.389 21.729 16.991 1.00 92.31 84 VAL A C 1
ATOM 641 O O . VAL A 1 84 ? 2.517 22.598 17.856 1.00 92.31 84 VAL A O 1
ATOM 644 N N . ILE A 1 85 ? 1.200 21.191 16.693 1.00 91.81 85 ILE A N 1
ATOM 645 C CA . ILE A 1 85 ? -0.054 21.590 17.351 1.00 91.81 85 ILE A CA 1
ATOM 646 C C . ILE A 1 85 ? -0.025 21.206 18.835 1.00 91.81 85 ILE A C 1
ATOM 648 O O . ILE A 1 85 ? -0.331 22.035 19.692 1.00 91.81 85 ILE A O 1
ATOM 652 N N . THR A 1 86 ? 0.394 19.978 19.151 1.00 91.00 86 THR A N 1
ATOM 653 C CA . THR A 1 86 ? 0.498 19.495 20.536 1.00 91.00 86 THR A CA 1
ATOM 654 C C . THR A 1 86 ? 1.473 20.336 21.351 1.00 91.00 86 THR A C 1
ATOM 656 O O . THR A 1 86 ? 1.133 20.778 22.448 1.00 91.00 86 THR A O 1
ATOM 659 N N . ALA A 1 87 ? 2.653 20.627 20.801 1.00 91.25 87 ALA A N 1
ATOM 660 C CA . ALA A 1 87 ? 3.638 21.482 21.451 1.00 91.25 87 ALA A CA 1
ATOM 661 C C . ALA A 1 87 ? 3.110 22.911 21.662 1.00 91.25 87 ALA A C 1
ATOM 663 O O . ALA A 1 87 ? 3.283 23.467 22.744 1.00 91.25 87 ALA A O 1
ATOM 664 N N . ALA A 1 88 ? 2.427 23.494 20.669 1.00 92.94 88 ALA A N 1
ATOM 665 C CA . ALA A 1 88 ? 1.863 24.840 20.769 1.00 92.94 88 ALA A CA 1
ATOM 666 C C . ALA A 1 88 ? 0.775 24.941 21.851 1.00 92.94 88 ALA A C 1
ATOM 668 O O . ALA A 1 88 ? 0.773 25.892 22.633 1.00 92.94 88 ALA A O 1
ATOM 669 N N . ILE A 1 89 ? -0.123 23.954 21.935 1.00 91.12 89 ILE A N 1
ATOM 670 C CA . ILE A 1 89 ? -1.179 23.915 22.955 1.00 91.12 89 ILE A CA 1
ATOM 671 C C . ILE A 1 89 ? -0.579 23.667 24.339 1.00 91.12 89 ILE A C 1
ATOM 673 O O . ILE A 1 89 ? -0.914 24.390 25.275 1.00 91.12 89 ILE A O 1
ATOM 677 N N . ALA A 1 90 ? 0.337 22.705 24.477 1.00 90.06 90 ALA A N 1
ATOM 678 C CA . ALA A 1 90 ? 1.004 22.428 25.748 1.00 90.06 90 ALA A CA 1
ATOM 679 C C . ALA A 1 90 ? 1.775 23.658 26.258 1.00 90.06 90 ALA A C 1
ATOM 681 O O . ALA A 1 90 ? 1.666 24.017 27.429 1.00 90.06 90 ALA A O 1
ATOM 682 N N . ALA A 1 91 ? 2.478 24.366 25.368 1.00 90.44 91 ALA A N 1
ATOM 683 C CA . ALA A 1 91 ? 3.174 25.604 25.703 1.00 90.44 91 ALA A CA 1
ATOM 684 C C . ALA A 1 91 ? 2.212 26.756 26.050 1.00 90.44 91 ALA A C 1
ATOM 686 O O . ALA A 1 91 ? 2.466 27.491 27.001 1.00 90.44 91 ALA A O 1
ATOM 687 N N . SER A 1 92 ? 1.106 26.922 25.313 1.00 90.06 92 SER A N 1
ATOM 688 C CA . SER A 1 92 ? 0.159 28.028 25.525 1.00 90.06 92 SER A CA 1
ATOM 689 C C . SER A 1 92 ? -0.746 27.833 26.740 1.00 90.06 92 SER A C 1
ATOM 691 O O . SER A 1 92 ? -1.080 28.807 27.409 1.00 90.06 92 SER A O 1
ATOM 693 N N . ALA A 1 93 ? -1.197 26.606 26.992 1.00 86.75 93 ALA A N 1
ATOM 694 C CA . ALA A 1 93 ? -2.075 26.276 28.111 1.00 86.75 93 ALA A CA 1
ATOM 695 C C . ALA A 1 93 ? -1.294 25.845 29.363 1.00 86.75 93 ALA A C 1
ATOM 697 O O . ALA A 1 93 ? -1.895 25.684 30.422 1.00 86.75 93 ALA A O 1
ATOM 698 N N . GLY A 1 94 ? 0.025 25.637 29.253 1.00 85.38 94 GLY A N 1
ATOM 699 C CA . GLY A 1 94 ? 0.867 25.149 30.349 1.00 85.38 94 GLY A CA 1
ATOM 700 C C . GLY A 1 94 ? 0.445 23.770 30.867 1.00 85.38 94 GLY A C 1
ATOM 701 O O . GLY A 1 94 ? 0.715 23.440 32.019 1.00 85.38 94 GLY A O 1
ATOM 702 N N . THR A 1 95 ? -0.267 22.994 30.045 1.00 82.75 95 THR A N 1
ATOM 703 C CA . THR A 1 95 ? -0.827 21.687 30.401 1.00 82.75 95 THR A CA 1
ATOM 704 C C . THR A 1 95 ? -0.019 20.563 29.765 1.00 82.75 95 THR A C 1
ATOM 706 O O . THR A 1 95 ? 0.615 20.741 28.724 1.00 82.75 95 THR A O 1
ATOM 709 N N . SER A 1 96 ? -0.044 19.391 30.391 1.00 84.38 96 SER A N 1
ATOM 710 C CA . SER A 1 96 ? 0.615 18.194 29.875 1.00 84.38 96 SER A CA 1
ATOM 711 C C . SER A 1 96 ? -0.050 17.696 28.587 1.00 84.38 96 SER A C 1
ATOM 713 O O . SER A 1 96 ? -1.243 17.901 28.359 1.00 84.38 96 SER A O 1
ATOM 715 N N . THR A 1 97 ? 0.710 16.975 27.765 1.00 84.12 97 THR A N 1
ATOM 716 C CA . THR A 1 97 ? 0.274 16.457 26.454 1.00 84.12 97 THR A CA 1
ATOM 717 C C . THR A 1 97 ? -0.798 15.362 26.524 1.00 84.12 97 THR A C 1
ATOM 719 O O . THR A 1 97 ? -1.323 14.976 25.492 1.00 84.12 97 THR A O 1
ATOM 722 N N . ASP A 1 98 ? -1.124 14.861 27.718 1.00 85.06 98 ASP A N 1
ATOM 723 C CA . ASP A 1 98 ? -2.131 13.811 27.953 1.00 85.06 98 ASP A CA 1
ATOM 724 C C . ASP A 1 98 ? -3.562 14.374 28.117 1.00 85.06 98 ASP A C 1
ATOM 726 O O . ASP A 1 98 ? -4.549 13.648 28.124 1.00 85.06 98 ASP A O 1
ATOM 730 N N . GLY A 1 99 ? -3.705 15.699 28.250 1.00 86.38 99 GLY A N 1
ATOM 731 C CA . GLY A 1 99 ? -5.005 16.341 28.474 1.00 86.38 99 GLY A CA 1
ATOM 732 C C . GLY A 1 99 ? -5.874 16.514 27.222 1.00 86.38 99 GLY A C 1
ATOM 733 O O . GLY A 1 99 ? -6.997 17.003 27.335 1.00 86.38 99 GLY A O 1
ATOM 734 N N . PHE A 1 100 ? -5.364 16.191 26.030 1.00 87.25 100 PHE A N 1
ATOM 735 C CA . PHE A 1 100 ? -6.059 16.398 24.758 1.00 87.25 100 PHE A CA 1
ATOM 736 C C . PHE A 1 100 ? -5.491 15.497 23.652 1.00 87.25 100 PHE A C 1
ATOM 738 O O . PHE A 1 100 ? -4.336 15.090 23.701 1.00 87.25 100 PHE A O 1
ATOM 745 N N . VAL A 1 101 ? -6.305 15.215 22.628 1.00 87.88 101 VAL A N 1
ATOM 746 C CA . VAL A 1 101 ? -5.921 14.382 21.476 1.00 87.88 101 VAL A CA 1
ATOM 747 C C . VAL A 1 101 ? -6.059 15.195 20.193 1.00 87.88 101 VAL A C 1
ATOM 749 O O . VAL A 1 101 ? -7.109 15.789 19.943 1.00 87.88 101 VAL A O 1
ATOM 752 N N . VAL A 1 102 ? -5.010 15.208 19.371 1.00 86.19 102 VAL A N 1
ATOM 753 C CA . VAL A 1 102 ? -5.000 15.867 18.058 1.00 86.19 102 VAL A CA 1
ATOM 754 C C . VAL A 1 102 ? -5.223 14.810 16.976 1.00 86.19 102 VAL A C 1
ATOM 756 O O . VAL A 1 102 ? -4.503 13.817 16.927 1.00 86.19 102 VAL A O 1
ATOM 759 N N . ARG A 1 103 ? -6.228 15.019 16.119 1.00 85.12 103 ARG A N 1
ATOM 760 C CA . ARG A 1 103 ? -6.559 14.153 14.976 1.00 85.12 103 ARG A CA 1
ATOM 761 C C . ARG A 1 103 ? -6.722 14.992 13.710 1.00 85.12 103 ARG A C 1
ATOM 763 O O . ARG A 1 103 ? -7.137 16.151 13.792 1.00 85.12 103 ARG A O 1
ATOM 770 N N . SER A 1 104 ? -6.434 14.401 12.554 1.00 83.00 104 SER A N 1
ATOM 771 C CA . SER A 1 104 ? -6.709 15.021 11.256 1.00 83.00 104 SER A CA 1
ATOM 772 C C . SER A 1 104 ? -8.225 15.048 11.016 1.00 83.00 104 SER A C 1
ATOM 774 O O . SER A 1 104 ? -8.908 14.043 11.194 1.00 83.00 104 SER A O 1
ATOM 776 N N . ILE A 1 105 ? -8.786 16.212 10.667 1.00 82.31 105 ILE A N 1
ATOM 777 C CA . ILE A 1 105 ? -10.212 16.360 10.328 1.00 82.31 105 ILE A CA 1
ATOM 778 C C . ILE A 1 105 ? -10.314 16.908 8.910 1.00 82.31 105 ILE A C 1
ATOM 780 O O . ILE A 1 105 ? -9.904 18.036 8.624 1.00 82.31 105 ILE A O 1
ATOM 784 N N . ARG A 1 106 ? -10.909 16.126 8.007 1.00 82.31 106 ARG A N 1
ATOM 785 C CA . ARG A 1 106 ? -11.123 16.530 6.614 1.00 82.31 106 ARG A CA 1
ATOM 786 C C . ARG A 1 106 ? -12.437 17.290 6.445 1.00 82.31 106 ARG A C 1
ATOM 788 O O . ARG A 1 106 ? -13.486 16.916 6.969 1.00 82.31 106 ARG A O 1
ATOM 795 N N . ARG A 1 107 ? -12.400 18.362 5.650 1.00 78.56 107 ARG A N 1
ATOM 796 C CA . ARG A 1 107 ? -13.598 19.128 5.289 1.00 78.56 107 ARG A CA 1
ATOM 797 C C . ARG A 1 107 ? -14.465 18.315 4.325 1.00 78.56 107 ARG A C 1
ATOM 799 O O . ARG A 1 107 ? -14.040 18.019 3.213 1.00 78.56 107 ARG A O 1
ATOM 806 N N . SER A 1 108 ? -15.708 18.034 4.711 1.00 79.00 108 SER A N 1
ATOM 807 C CA . SER A 1 108 ? -16.708 17.498 3.782 1.00 79.00 108 SER A CA 1
ATOM 808 C C . SER A 1 108 ? -17.097 18.561 2.747 1.00 79.00 108 SER A C 1
ATOM 810 O O . SER A 1 108 ? -17.274 19.732 3.085 1.00 79.00 108 SER A O 1
ATOM 812 N N . ASN A 1 109 ? -17.265 18.160 1.483 1.00 77.31 109 ASN A N 1
ATOM 813 C CA . ASN A 1 109 ? -17.606 19.058 0.369 1.00 77.31 109 ASN A CA 1
ATOM 814 C C . ASN A 1 109 ? -18.986 19.746 0.526 1.00 77.31 109 ASN A C 1
ATOM 816 O O . ASN A 1 109 ? -19.349 20.629 -0.247 1.00 77.31 109 ASN A O 1
ATOM 820 N N . ASN A 1 110 ? -19.773 19.375 1.541 1.00 74.75 110 ASN A N 1
ATOM 821 C CA . ASN A 1 110 ? -21.028 20.039 1.864 1.00 74.75 110 ASN A CA 1
ATOM 822 C C . ASN A 1 110 ? -20.776 21.335 2.659 1.00 74.75 110 ASN A C 1
ATOM 824 O O . ASN A 1 110 ? -20.399 21.317 3.829 1.00 74.75 110 ASN A O 1
ATOM 828 N N . SER A 1 111 ? -20.988 22.488 2.025 1.00 69.38 111 SER A N 1
ATOM 829 C CA . SER A 1 111 ? -20.604 23.806 2.548 1.00 69.38 111 SER A CA 1
ATOM 830 C C . SER A 1 111 ? -21.609 24.400 3.554 1.00 69.38 111 SER A C 1
ATOM 832 O O . SER A 1 111 ? -21.923 25.584 3.481 1.00 69.38 111 SER A O 1
ATOM 834 N N . ARG A 1 112 ? -22.105 23.623 4.527 1.00 69.56 112 ARG A N 1
ATOM 835 C CA . ARG A 1 112 ? -23.059 24.099 5.560 1.00 69.56 112 ARG A CA 1
ATOM 836 C C . ARG A 1 112 ? -22.399 24.858 6.720 1.00 69.56 112 ARG A C 1
ATOM 838 O O . ARG A 1 112 ? -22.821 24.730 7.865 1.00 69.56 112 ARG A O 1
ATOM 845 N N . TRP A 1 113 ? -21.365 25.641 6.440 1.00 76.06 113 TRP A N 1
ATOM 846 C CA . TRP A 1 113 ? -20.844 26.590 7.417 1.00 76.06 113 TRP A CA 1
ATOM 847 C C . TRP A 1 113 ? -21.757 27.817 7.366 1.00 76.06 113 TRP A C 1
ATOM 849 O O . TRP A 1 113 ? -21.846 28.490 6.340 1.00 76.06 113 TRP A O 1
ATOM 859 N N . ALA A 1 114 ? -22.539 28.020 8.429 1.00 69.06 114 ALA A N 1
ATOM 860 C CA . ALA A 1 114 ? -23.390 29.196 8.548 1.00 69.06 114 ALA A CA 1
ATOM 861 C C . ALA A 1 114 ? -22.499 30.446 8.516 1.00 69.06 114 ALA A C 1
ATOM 863 O O . ALA A 1 114 ? -21.452 30.475 9.163 1.00 69.06 114 ALA A O 1
ATOM 864 N N . LYS A 1 115 ? -22.893 31.410 7.686 1.00 58.81 115 LYS A N 1
ATOM 865 C CA . LYS A 1 115 ? -22.175 32.664 7.469 1.00 58.81 115 LYS A CA 1
ATOM 866 C C . LYS A 1 115 ? -22.424 33.639 8.610 1.00 58.81 115 LYS A C 1
ATOM 868 O O . LYS A 1 115 ? -23.574 33.645 9.105 1.00 58.81 115 LYS A O 1
#

Foldseek 3Di:
DVVVVVVVVVVVVVVVVVVVVVVVVVVVVVVVVVVVCVVVVCVVVVVPDDDPPPPVVVVVVVVVVVVVVVQVVQCVVCVVVQVVVLVVCCVVVVDDSVPDGDGDDDDDPPPPPDD

Secondary structure (DSSP, 8-state):
-HHHHHHHHHHHHHHHHHHHHHHHHHHH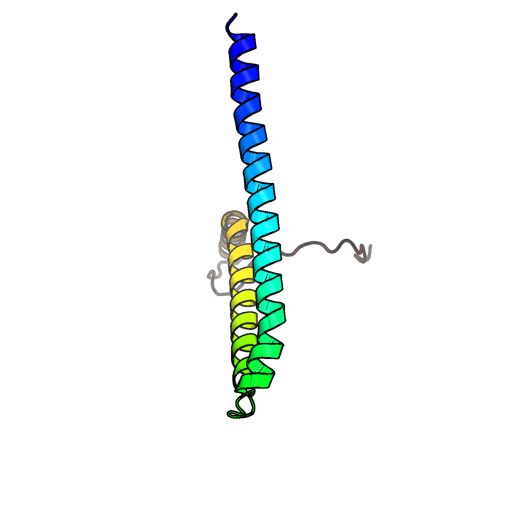HHHHHHHTTHHHHHHHHTTS----SSHHHHHHHHHHHHHHHHHHHHHHHTHHHHHHHHHHHHHHH---TTS------PPPS------

Sequence (115 aa):
MIICSAISDAGINTVICLAVVFAVLIFISFLISLFKYIPKLEAALSKKDKKTELAENAVVNTVSQIEVKEEEEELSDDLELVAVITAAIAASAGTSTDGFVVRSIRRSNNSRWAK

pLDDT: mean 74.35, std 14.97, range [50.28, 96.75]

Solvent-accessible surface area (backbone atoms only — not comparable to full-atom values): 7060 Å² total; per-residue (Å²): 119,72,66,68,52,52,54,54,58,53,51,51,55,52,52,50,53,53,49,50,54,53,50,50,53,52,48,53,54,50,52,54,55,54,53,67,46,45,65,58,52,42,64,68,52,52,82,73,59,93,75,91,73,67,65,64,63,54,50,54,55,50,52,56,53,48,56,55,47,52,57,52,53,60,49,62,78,45,46,69,60,45,51,54,52,49,51,51,48,26,67,74,69,73,43,68,76,85,81,62,86,83,77,92,80,80,86,67,92,70,80,80,70,85,128